Protein AF-A0A109K373-F1 (afdb_monomer_lite)

Radius of gyration: 12.62 Å; chains: 1; bounding box: 42×21×24 Å

Structure (mmCIF, N/CA/C/O backbone):
data_AF-A0A109K373-F1
#
_entry.id   AF-A0A109K373-F1
#
loop_
_atom_site.group_PDB
_atom_site.id
_atom_site.type_symbol
_atom_site.label_atom_id
_atom_site.label_alt_id
_atom_site.label_comp_id
_atom_site.label_asym_id
_atom_site.label_entity_id
_atom_site.label_seq_id
_atom_site.pdbx_PDB_ins_code
_atom_site.Cartn_x
_atom_site.Cartn_y
_atom_site.Cartn_z
_atom_site.occupancy
_atom_site.B_iso_or_equiv
_atom_site.auth_seq_id
_atom_site.auth_comp_id
_atom_site.auth_asym_id
_atom_site.auth_atom_id
_atom_site.pdbx_PDB_model_num
ATOM 1 N N . MET A 1 1 ? 29.443 8.139 6.956 1.00 39.81 1 MET A N 1
ATOM 2 C CA . MET A 1 1 ? 28.201 8.486 6.235 1.00 39.81 1 MET A CA 1
ATOM 3 C C . MET A 1 1 ? 27.642 7.195 5.667 1.00 39.81 1 MET A C 1
ATOM 5 O O . MET A 1 1 ? 28.319 6.582 4.855 1.00 39.81 1 MET A O 1
ATOM 9 N N . ASN A 1 2 ? 26.497 6.726 6.163 1.00 43.31 2 ASN A N 1
ATOM 10 C CA . ASN A 1 2 ? 25.796 5.592 5.554 1.00 43.31 2 ASN A CA 1
ATOM 11 C C . ASN A 1 2 ? 25.201 6.100 4.224 1.00 43.31 2 ASN A C 1
ATOM 13 O O . ASN A 1 2 ? 24.583 7.170 4.261 1.00 43.31 2 ASN A O 1
ATOM 17 N N . PRO A 1 3 ? 25.424 5.458 3.061 1.00 50.34 3 PRO A N 1
ATOM 18 C CA . PRO A 1 3 ? 24.775 5.886 1.825 1.00 50.34 3 PRO A CA 1
ATOM 19 C C . PRO A 1 3 ? 23.248 5.892 2.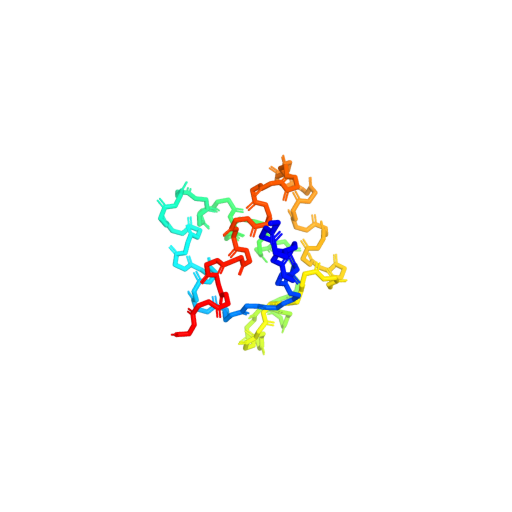014 1.00 50.34 3 PRO A C 1
ATOM 21 O O . PRO A 1 3 ? 22.732 5.025 2.725 1.00 50.34 3 PRO A O 1
ATOM 24 N N . PRO A 1 4 ? 22.509 6.849 1.417 1.00 50.50 4 PRO A N 1
ATOM 25 C CA . PRO A 1 4 ? 21.055 6.781 1.406 1.00 50.50 4 PRO A CA 1
ATOM 26 C C . PRO A 1 4 ? 20.671 5.455 0.753 1.00 50.50 4 PRO A C 1
ATOM 28 O O . PRO A 1 4 ? 21.039 5.191 -0.392 1.00 50.50 4 PRO A O 1
ATOM 31 N N . THR A 1 5 ? 20.011 4.587 1.517 1.00 53.22 5 THR A N 1
ATOM 32 C CA . THR A 1 5 ? 19.541 3.294 1.031 1.00 53.22 5 THR A CA 1
ATOM 33 C C . THR A 1 5 ? 18.716 3.556 -0.230 1.00 53.22 5 THR A C 1
ATOM 35 O O . THR A 1 5 ? 17.813 4.396 -0.173 1.00 53.22 5 THR A O 1
ATOM 38 N N . PRO A 1 6 ? 19.038 2.938 -1.381 1.00 55.75 6 PRO A N 1
ATOM 39 C CA . PRO A 1 6 ? 18.280 3.173 -2.599 1.00 55.75 6 PRO A CA 1
ATOM 40 C C . PRO A 1 6 ? 16.810 2.864 -2.319 1.00 55.75 6 PRO A C 1
ATOM 42 O O . PRO A 1 6 ? 16.482 1.786 -1.824 1.00 55.75 6 PRO A O 1
ATOM 45 N N . ALA A 1 7 ? 15.940 3.845 -2.569 1.00 59.69 7 ALA A N 1
ATOM 46 C CA . ALA A 1 7 ? 14.512 3.685 -2.360 1.00 59.69 7 ALA A CA 1
ATOM 47 C C . ALA A 1 7 ? 14.041 2.512 -3.216 1.00 59.69 7 ALA A C 1
ATOM 49 O O . ALA A 1 7 ? 14.198 2.518 -4.436 1.00 59.69 7 ALA A O 1
ATOM 50 N N . VAL A 1 8 ? 13.493 1.497 -2.565 1.00 63.28 8 VAL A N 1
ATOM 51 C CA . VAL A 1 8 ? 13.016 0.304 -3.246 1.00 63.28 8 VAL A CA 1
ATOM 52 C C . VAL A 1 8 ? 11.883 0.703 -4.187 1.00 63.28 8 VAL A C 1
ATOM 54 O O . VAL A 1 8 ? 10.879 1.289 -3.775 1.00 63.28 8 VAL A O 1
ATOM 57 N N . THR A 1 9 ? 12.070 0.418 -5.472 1.00 67.00 9 THR A N 1
ATOM 58 C CA . THR A 1 9 ? 11.145 0.794 -6.548 1.00 67.00 9 THR A CA 1
ATOM 59 C C . THR A 1 9 ? 10.118 -0.293 -6.852 1.00 67.00 9 THR A C 1
ATOM 61 O O . THR A 1 9 ? 9.072 0.009 -7.432 1.00 67.00 9 THR A O 1
ATOM 64 N N . SER A 1 10 ? 10.376 -1.533 -6.428 1.00 65.44 10 SER A N 1
ATOM 65 C CA . SER A 1 10 ? 9.499 -2.681 -6.647 1.00 65.44 10 SER A CA 1
ATOM 66 C C . SER A 1 10 ? 9.662 -3.763 -5.577 1.00 65.44 10 SER A C 1
ATOM 68 O O . SER A 1 10 ? 10.762 -3.943 -5.059 1.00 65.44 10 SER A O 1
ATOM 70 N N . GLY A 1 11 ? 8.602 -4.518 -5.287 1.00 70.19 11 GLY A N 1
ATOM 71 C CA . GLY A 1 11 ? 8.618 -5.621 -4.319 1.00 70.19 11 GLY A CA 1
ATOM 72 C C . GLY A 1 11 ? 7.790 -6.824 -4.770 1.00 70.19 11 GLY A C 1
ATOM 73 O O . GLY A 1 11 ? 6.924 -6.707 -5.640 1.00 70.19 11 GLY A O 1
ATOM 74 N N . SER A 1 12 ? 8.053 -7.990 -4.179 1.00 77.50 12 SER A N 1
ATOM 75 C CA . SER A 1 12 ? 7.286 -9.211 -4.450 1.00 77.50 12 SER A CA 1
ATOM 76 C C . SER A 1 12 ? 5.841 -9.057 -3.989 1.00 77.50 12 SER A C 1
ATOM 78 O O . SER A 1 12 ? 5.586 -8.687 -2.838 1.00 77.50 12 SER A O 1
ATOM 80 N N . SER A 1 13 ? 4.891 -9.431 -4.850 1.00 76.00 13 SER A N 1
ATOM 81 C CA . SER A 1 13 ? 3.469 -9.356 -4.513 1.00 76.00 13 SER A CA 1
ATOM 82 C C . SER A 1 13 ? 3.110 -10.178 -3.287 1.00 76.00 13 SER A C 1
ATOM 84 O O . SER A 1 13 ? 2.329 -9.749 -2.443 1.00 76.00 13 SER A O 1
ATOM 86 N N . ARG A 1 14 ? 3.763 -11.330 -3.125 1.00 77.44 14 ARG A N 1
ATOM 87 C CA . ARG A 1 14 ? 3.573 -12.193 -1.963 1.00 77.44 14 ARG A CA 1
ATOM 88 C C . ARG A 1 14 ? 4.024 -11.524 -0.663 1.00 77.44 14 ARG A C 1
ATOM 90 O O . ARG A 1 14 ? 3.293 -11.581 0.319 1.00 77.44 14 ARG A O 1
ATOM 97 N N . GLN A 1 15 ? 5.207 -10.907 -0.648 1.00 78.00 15 GLN A N 1
ATOM 98 C CA . GLN A 1 15 ? 5.729 -10.242 0.554 1.00 78.00 15 GLN A CA 1
ATOM 99 C C . GLN A 1 15 ? 4.889 -9.012 0.921 1.00 78.00 15 GLN A C 1
ATOM 101 O O . GLN A 1 15 ? 4.596 -8.790 2.093 1.00 78.00 15 GLN A O 1
ATOM 106 N N . PHE A 1 16 ? 4.422 -8.272 -0.087 1.00 77.62 16 PHE A N 1
ATOM 107 C CA . PHE A 1 16 ? 3.508 -7.147 0.091 1.00 77.62 16 PHE A CA 1
ATOM 108 C C . PHE A 1 16 ? 2.199 -7.576 0.775 1.00 77.62 16 PHE A C 1
ATOM 110 O O . PHE A 1 16 ? 1.815 -7.014 1.800 1.00 77.62 16 PHE A O 1
ATOM 117 N N . TRP A 1 17 ? 1.553 -8.631 0.270 1.00 79.00 17 TRP A N 1
ATOM 118 C CA . TRP A 1 17 ? 0.341 -9.187 0.875 1.00 79.00 17 TRP A CA 1
ATOM 119 C C . TRP A 1 17 ? 0.563 -9.698 2.307 1.00 79.00 17 TRP A C 1
ATOM 121 O O . TRP A 1 17 ? -0.271 -9.463 3.181 1.00 79.00 17 TRP A O 1
ATOM 131 N N . LEU A 1 18 ? 1.698 -10.353 2.575 1.00 82.94 18 LEU A N 1
ATOM 132 C CA . LEU A 1 18 ? 2.048 -10.814 3.923 1.00 82.94 18 LEU A CA 1
ATOM 133 C C . LEU A 1 18 ? 2.243 -9.655 4.902 1.00 82.94 18 LEU A C 1
ATOM 135 O O . LEU A 1 18 ? 1.821 -9.755 6.053 1.00 82.94 18 LEU A O 1
ATOM 139 N N . GLN A 1 19 ? 2.835 -8.546 4.463 1.00 77.31 19 GLN A N 1
ATOM 140 C CA . GLN A 1 19 ? 2.946 -7.366 5.311 1.00 77.31 19 GLN A CA 1
ATOM 141 C C . GLN A 1 19 ? 1.600 -6.718 5.592 1.00 77.31 19 GLN A C 1
ATOM 143 O O . GLN A 1 19 ? 1.354 -6.363 6.739 1.00 77.31 19 GLN A O 1
ATOM 148 N N . LEU A 1 20 ? 0.721 -6.603 4.592 1.00 81.38 20 LEU A N 1
ATOM 149 C CA . LEU A 1 20 ? -0.638 -6.095 4.797 1.00 81.38 20 LEU A CA 1
ATOM 150 C C . LEU A 1 20 ? -1.414 -6.940 5.810 1.00 81.38 20 LEU A C 1
ATOM 152 O O . LEU A 1 20 ? -2.117 -6.389 6.655 1.00 81.38 20 LEU A O 1
ATOM 156 N N . LEU A 1 21 ? -1.246 -8.265 5.766 1.00 83.50 21 LEU A N 1
ATOM 157 C CA . LEU A 1 21 ? -1.768 -9.166 6.790 1.00 83.50 21 LEU A CA 1
ATOM 158 C C . LEU A 1 21 ? -1.147 -8.877 8.164 1.00 83.50 21 LEU A C 1
ATOM 160 O O . LEU A 1 21 ? -1.878 -8.750 9.142 1.00 83.50 21 LEU A O 1
ATOM 164 N N . ALA A 1 22 ? 0.178 -8.732 8.241 1.00 80.44 22 ALA A N 1
ATOM 165 C CA . ALA A 1 22 ? 0.893 -8.502 9.496 1.00 80.44 22 ALA A CA 1
ATOM 166 C C . ALA A 1 22 ? 0.503 -7.185 10.190 1.00 80.44 22 ALA A C 1
ATOM 168 O O . ALA A 1 22 ? 0.494 -7.126 11.417 1.00 80.44 22 ALA A O 1
ATOM 169 N N . VAL A 1 23 ? 0.161 -6.145 9.424 1.00 79.12 23 VAL A N 1
ATOM 170 C CA . VAL A 1 23 ? -0.283 -4.847 9.964 1.00 79.12 23 VAL A CA 1
ATOM 171 C C . VAL A 1 23 ? -1.809 -4.712 10.055 1.00 79.12 23 VAL A C 1
ATOM 173 O O . VAL A 1 23 ? -2.302 -3.644 10.404 1.00 79.12 23 VAL A O 1
ATOM 176 N N . GLY A 1 24 ? -2.565 -5.775 9.751 1.00 82.81 24 GLY A N 1
ATOM 177 C CA . GLY A 1 24 ? -4.029 -5.799 9.864 1.00 82.81 24 GLY A CA 1
ATOM 178 C C . GLY A 1 24 ? -4.786 -5.033 8.772 1.00 82.81 24 GLY A C 1
ATOM 179 O O . GLY A 1 24 ? -5.989 -4.828 8.896 1.00 82.81 24 GLY A O 1
ATOM 180 N N . LEU A 1 25 ? -4.114 -4.638 7.689 1.00 81.31 25 LEU A N 1
ATOM 181 C CA . LEU A 1 25 ? -4.685 -3.824 6.607 1.00 81.31 25 LEU A CA 1
ATOM 182 C C . LEU A 1 25 ? -5.206 -4.661 5.434 1.00 81.31 25 LEU A C 1
ATOM 184 O O . LEU A 1 25 ? -5.764 -4.120 4.484 1.00 81.31 25 LEU A O 1
ATOM 188 N N . LEU A 1 26 ? -5.070 -5.990 5.498 1.00 80.75 26 LEU A N 1
ATOM 189 C CA . LEU A 1 26 ? -5.511 -6.897 4.435 1.00 80.75 26 LEU A CA 1
ATOM 190 C C . LEU A 1 26 ? -6.998 -6.729 4.083 1.00 80.75 26 LEU A C 1
ATOM 192 O O . LEU A 1 26 ? -7.361 -6.752 2.913 1.00 80.75 26 LEU A O 1
ATOM 196 N N . HIS A 1 27 ? -7.849 -6.502 5.084 1.00 79.69 27 HIS A N 1
ATOM 197 C CA . HIS A 1 27 ? -9.291 -6.365 4.883 1.00 79.69 27 HIS A CA 1
ATOM 198 C C . HIS A 1 27 ? -9.676 -5.058 4.167 1.00 79.69 27 HIS A C 1
ATOM 200 O O . HIS A 1 27 ? -10.477 -5.072 3.235 1.00 79.69 27 HIS A O 1
ATOM 206 N N . GLU A 1 28 ? -9.065 -3.930 4.545 1.00 76.44 28 GLU A N 1
ATOM 207 C CA . GLU A 1 28 ? -9.209 -2.666 3.801 1.00 76.44 28 GLU A CA 1
ATOM 208 C C . GLU A 1 28 ? -8.675 -2.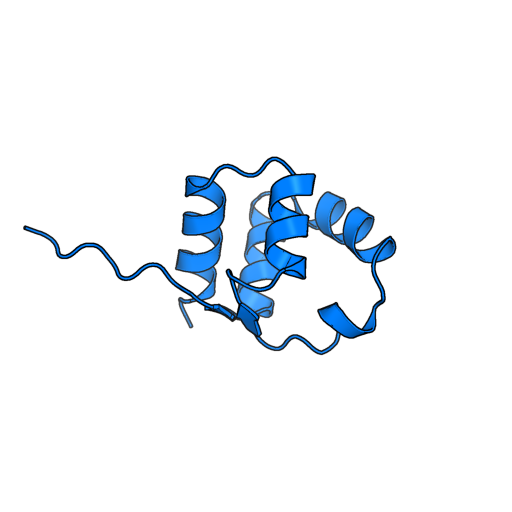804 2.376 1.00 76.44 28 GLU A C 1
ATOM 210 O O . GLU A 1 28 ? -9.184 -2.195 1.427 1.00 76.44 28 GLU A O 1
ATOM 215 N N . VAL A 1 29 ? -7.661 -3.655 2.213 1.00 75.00 29 VAL A N 1
ATOM 216 C CA . VAL A 1 29 ? -7.075 -3.922 0.916 1.00 75.00 29 VAL A CA 1
ATOM 217 C C . VAL A 1 29 ? -8.022 -4.677 0.010 1.00 75.00 29 VAL A C 1
ATOM 219 O O . VAL A 1 29 ? -8.287 -4.191 -1.090 1.00 75.00 29 VAL A O 1
ATOM 222 N N . ASP A 1 30 ? -8.606 -5.767 0.484 1.00 74.50 30 ASP A N 1
ATOM 223 C CA . ASP A 1 30 ? -9.607 -6.526 -0.261 1.00 74.50 30 ASP A CA 1
ATOM 224 C C . ASP A 1 30 ? -10.841 -5.691 -0.613 1.00 74.50 30 ASP A C 1
ATOM 226 O O . ASP A 1 30 ? -11.293 -5.721 -1.761 1.00 74.50 30 ASP A O 1
ATOM 230 N N . ALA A 1 31 ? -11.343 -4.883 0.326 1.00 80.44 31 ALA A N 1
ATOM 231 C CA . ALA A 1 31 ? -12.498 -4.018 0.091 1.00 80.44 31 ALA A CA 1
ATOM 232 C C . ALA A 1 31 ? -12.247 -3.005 -1.038 1.00 80.44 31 ALA A C 1
ATOM 234 O O . ALA A 1 31 ? -13.104 -2.799 -1.896 1.00 80.44 31 ALA A O 1
ATOM 235 N N . TRP A 1 32 ? -11.052 -2.410 -1.091 1.00 72.75 32 TRP A N 1
ATOM 236 C CA . TRP A 1 32 ? -10.664 -1.537 -2.200 1.00 72.75 32 TRP A CA 1
ATOM 237 C C . TRP A 1 32 ? -10.453 -2.313 -3.503 1.00 72.75 32 TRP A C 1
ATOM 239 O O . TRP A 1 32 ? -10.874 -1.847 -4.561 1.00 72.75 32 TRP A O 1
ATOM 249 N N . THR A 1 33 ? -9.835 -3.498 -3.458 1.00 69.88 33 THR A N 1
ATOM 250 C CA . THR A 1 33 ? -9.559 -4.305 -4.662 1.00 69.88 33 THR A CA 1
ATOM 251 C C . THR A 1 33 ? -10.857 -4.750 -5.333 1.00 69.88 33 THR A C 1
ATOM 253 O O . THR A 1 33 ? -10.921 -4.805 -6.558 1.00 69.88 33 THR A O 1
ATOM 256 N N . ALA A 1 34 ? -11.927 -4.959 -4.560 1.00 74.50 34 ALA A N 1
ATOM 257 C CA . ALA A 1 34 ? -13.263 -5.233 -5.086 1.00 74.50 34 ALA A CA 1
ATOM 258 C C . ALA A 1 34 ? -13.849 -4.081 -5.934 1.00 74.50 34 ALA A C 1
ATOM 260 O O . ALA A 1 34 ? -14.756 -4.317 -6.730 1.00 74.50 34 ALA A O 1
ATOM 261 N N . THR A 1 35 ? -13.330 -2.853 -5.800 1.00 71.62 35 THR A N 1
ATOM 262 C CA . THR A 1 35 ? -13.738 -1.684 -6.607 1.00 71.62 35 THR A CA 1
ATOM 263 C C . THR A 1 35 ? -12.929 -1.516 -7.897 1.00 71.62 35 THR A C 1
ATOM 265 O O . THR A 1 35 ? -13.261 -0.671 -8.727 1.00 71.62 35 THR A O 1
ATOM 268 N N . GLN A 1 36 ? -11.873 -2.313 -8.083 1.00 65.12 36 GLN A N 1
ATOM 269 C CA . GLN A 1 36 ? -10.960 -2.242 -9.223 1.00 65.12 36 GLN A CA 1
ATOM 270 C C . GLN A 1 36 ? -11.184 -3.417 -10.192 1.00 65.12 36 GLN A C 1
ATOM 272 O O . GLN A 1 36 ? -11.649 -4.487 -9.790 1.00 65.12 36 GLN A O 1
ATOM 277 N N . PRO A 1 37 ? -10.827 -3.277 -11.481 1.00 65.44 37 PRO A N 1
ATOM 278 C CA . PRO A 1 37 ? -10.832 -4.405 -12.407 1.00 65.44 37 PRO A CA 1
ATOM 279 C C . PRO A 1 37 ? -9.804 -5.470 -11.973 1.00 65.44 37 PRO A C 1
ATOM 281 O O . PRO A 1 37 ? -8.604 -5.202 -11.925 1.00 65.44 37 PRO A O 1
ATOM 284 N N . LYS A 1 38 ? -10.274 -6.702 -11.700 1.00 55.56 38 LYS A N 1
ATOM 285 C CA . LYS A 1 38 ? -9.488 -7.853 -11.180 1.00 55.56 38 LYS A CA 1
ATOM 286 C C . LYS A 1 38 ? -8.146 -8.102 -11.883 1.00 55.56 38 LYS A C 1
ATOM 288 O O . LYS A 1 38 ? -7.174 -8.512 -11.251 1.00 55.56 38 LYS A O 1
ATOM 293 N N . ILE A 1 39 ? -8.096 -7.812 -13.181 1.00 49.50 39 ILE A N 1
ATOM 294 C CA . ILE A 1 39 ? -6.967 -8.085 -14.079 1.00 49.50 39 ILE A CA 1
ATOM 295 C C . ILE A 1 39 ? -5.663 -7.422 -13.610 1.00 49.50 39 ILE A C 1
ATOM 297 O O . ILE A 1 39 ? -4.584 -7.952 -13.849 1.00 49.50 39 ILE A O 1
ATOM 301 N N . ALA A 1 40 ? -5.744 -6.281 -12.922 1.00 57.41 40 ALA A N 1
ATOM 302 C CA . ALA A 1 40 ? -4.555 -5.545 -12.502 1.00 57.41 40 ALA A CA 1
ATOM 303 C C . ALA A 1 40 ? -3.846 -6.165 -11.281 1.00 57.41 40 ALA A C 1
ATOM 305 O O . ALA A 1 40 ? -2.653 -5.947 -11.088 1.00 57.41 40 ALA A O 1
ATOM 306 N N . TYR A 1 41 ? -4.560 -6.953 -10.471 1.00 56.00 41 TYR A N 1
ATOM 307 C CA . TYR A 1 41 ? -4.029 -7.540 -9.236 1.00 56.00 41 TYR A CA 1
ATOM 308 C C . TYR A 1 41 ? -3.671 -9.021 -9.398 1.00 56.00 41 TYR A C 1
ATOM 310 O O . TYR A 1 41 ? -2.637 -9.468 -8.910 1.00 56.00 41 TYR A O 1
ATOM 318 N N . GLU A 1 42 ? -4.506 -9.771 -10.119 1.00 53.72 42 GLU A N 1
ATOM 319 C CA . GLU A 1 42 ? -4.393 -11.227 -10.284 1.00 53.72 42 GLU A CA 1
ATOM 320 C C . GLU A 1 42 ? -3.155 -11.648 -11.105 1.00 53.72 42 GLU A C 1
ATOM 322 O O . GLU A 1 42 ? -2.660 -12.762 -10.952 1.00 53.72 42 GLU A O 1
ATOM 327 N N . TYR A 1 43 ? -2.598 -10.733 -11.911 1.00 53.41 43 TYR A N 1
ATOM 328 C CA . TYR A 1 43 ? -1.411 -10.962 -12.750 1.00 53.41 43 TYR A CA 1
ATOM 329 C C . TYR A 1 43 ? -0.166 -10.170 -12.327 1.00 53.41 43 TYR A C 1
ATOM 331 O O . TYR A 1 43 ? 0.893 -10.307 -12.943 1.00 53.41 43 TYR A O 1
ATOM 339 N N . SER A 1 44 ? -0.256 -9.348 -11.278 1.00 62.09 44 SER A N 1
ATOM 340 C CA . SER A 1 44 ? 0.900 -8.606 -10.775 1.00 62.09 44 SER A CA 1
ATOM 341 C C . SER A 1 44 ? 1.797 -9.555 -9.978 1.00 62.09 44 SER A C 1
ATOM 343 O O . SER A 1 44 ? 1.555 -9.837 -8.807 1.00 62.09 44 SER A O 1
ATOM 345 N N . GLY A 1 45 ? 2.853 -10.072 -10.613 1.00 64.94 45 GLY A N 1
ATOM 346 C CA . GLY A 1 45 ? 3.931 -10.799 -9.927 1.00 64.94 45 GLY A CA 1
ATOM 347 C C . GLY A 1 45 ? 4.888 -9.878 -9.157 1.00 64.94 45 GLY A C 1
ATOM 348 O O . GLY A 1 45 ? 5.731 -10.342 -8.387 1.00 64.94 45 GLY A O 1
ATOM 349 N N . THR A 1 46 ? 4.783 -8.567 -9.369 1.00 66.00 46 THR A N 1
ATOM 350 C CA . THR A 1 46 ? 5.631 -7.547 -8.753 1.00 66.00 46 THR A CA 1
ATOM 351 C C . THR A 1 46 ? 4.827 -6.263 -8.594 1.00 66.00 46 THR A C 1
ATOM 353 O O . THR A 1 46 ? 4.220 -5.798 -9.557 1.00 66.00 46 THR A O 1
ATOM 356 N N . PHE A 1 47 ? 4.860 -5.660 -7.408 1.00 71.19 47 PHE A N 1
ATOM 357 C CA . PHE A 1 47 ? 4.313 -4.321 -7.204 1.00 71.19 47 PHE A CA 1
ATOM 358 C C . PHE A 1 47 ? 5.378 -3.286 -7.511 1.00 71.19 47 PHE A C 1
ATOM 360 O O . PHE A 1 47 ? 6.465 -3.343 -6.936 1.00 71.19 47 PHE A O 1
ATOM 367 N N . VAL A 1 48 ? 5.061 -2.322 -8.372 1.00 74.62 48 VAL A N 1
ATOM 368 C CA . VAL A 1 48 ? 5.937 -1.188 -8.675 1.00 74.62 48 VAL A CA 1
ATOM 369 C C . VAL A 1 48 ? 5.394 0.058 -7.984 1.00 74.62 48 VAL A C 1
ATOM 371 O O . VAL A 1 48 ? 4.225 0.414 -8.111 1.00 74.62 48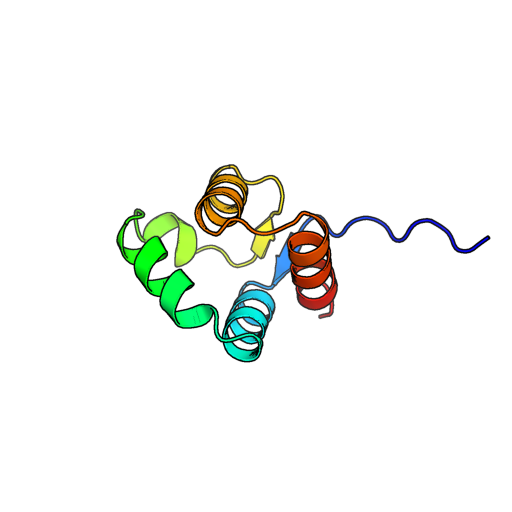 VAL A O 1
ATOM 374 N N . ARG A 1 49 ? 6.253 0.760 -7.242 1.00 72.31 49 ARG A N 1
ATOM 375 C CA . ARG A 1 49 ? 5.848 1.913 -6.424 1.00 72.31 49 ARG A CA 1
ATOM 376 C C . ARG A 1 49 ? 5.283 3.072 -7.245 1.00 72.31 49 ARG A C 1
ATOM 378 O O . ARG A 1 49 ? 4.403 3.786 -6.773 1.00 72.31 49 ARG A O 1
ATOM 385 N N . SER A 1 50 ? 5.810 3.274 -8.448 1.00 73.06 50 SER A N 1
ATOM 386 C CA . SER A 1 50 ? 5.403 4.349 -9.355 1.00 73.06 50 SER A CA 1
ATOM 387 C C . SER A 1 50 ? 4.178 4.007 -10.200 1.00 73.06 50 SER A C 1
ATOM 389 O O . SER A 1 50 ? 3.762 4.838 -11.005 1.00 73.06 50 SER A O 1
ATOM 391 N N . GLU A 1 51 ? 3.608 2.804 -10.074 1.00 75.88 51 GLU A N 1
ATOM 392 C CA . GLU A 1 51 ? 2.409 2.473 -10.833 1.00 75.88 51 GLU A CA 1
ATOM 393 C C . GLU A 1 51 ? 1.223 3.318 -10.360 1.00 75.88 51 GLU A C 1
ATOM 395 O O . GLU A 1 51 ? 0.962 3.403 -9.155 1.00 75.88 51 GLU A O 1
ATOM 400 N N . PRO A 1 52 ? 0.462 3.918 -11.291 1.00 73.12 52 PRO A N 1
ATOM 401 C CA . PRO A 1 52 ? -0.641 4.808 -10.945 1.00 73.12 52 PRO A CA 1
ATOM 402 C C . PRO A 1 52 ? -1.708 4.106 -10.097 1.00 73.12 52 PRO A C 1
ATOM 404 O O . PRO A 1 52 ? -2.284 4.729 -9.209 1.00 73.12 52 PRO A O 1
ATOM 407 N N . MET A 1 53 ? -1.916 2.798 -10.293 1.00 73.88 53 MET A N 1
ATOM 408 C CA . MET A 1 53 ? -2.815 1.999 -9.458 1.00 73.88 53 MET A CA 1
ATOM 409 C C . MET A 1 53 ? -2.319 1.893 -8.006 1.00 73.88 53 MET A C 1
ATOM 411 O O . MET A 1 53 ? -3.109 2.051 -7.077 1.00 73.88 53 MET A O 1
ATOM 415 N N . MET A 1 54 ? -1.019 1.672 -7.796 1.00 75.69 54 MET A N 1
ATOM 416 C CA . MET A 1 54 ? -0.424 1.599 -6.458 1.00 75.69 54 MET A CA 1
ATOM 417 C C . MET A 1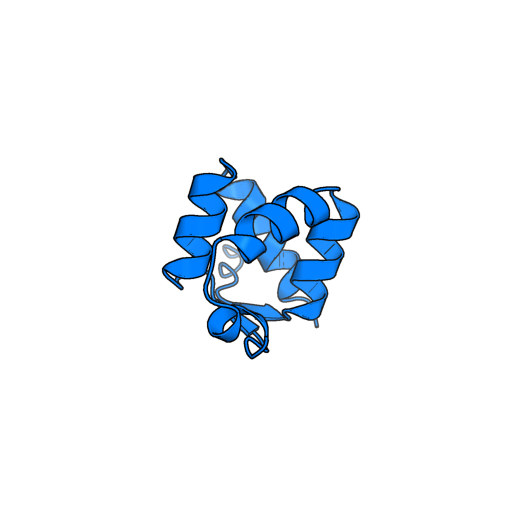 54 ? -0.415 2.961 -5.764 1.00 75.69 54 MET A C 1
ATOM 419 O O . MET A 1 54 ? -0.777 3.061 -4.594 1.00 75.69 54 MET A O 1
ATOM 423 N N . ALA A 1 55 ? -0.076 4.028 -6.487 1.00 75.50 55 ALA A N 1
ATOM 424 C CA . ALA A 1 55 ? -0.127 5.385 -5.955 1.00 75.50 55 ALA A CA 1
ATOM 425 C C . ALA A 1 55 ? -1.556 5.789 -5.546 1.00 75.50 55 ALA A C 1
ATOM 427 O O . ALA A 1 55 ? -1.759 6.295 -4.441 1.00 75.50 55 ALA A O 1
ATOM 428 N N . ALA A 1 56 ? -2.553 5.503 -6.394 1.00 77.25 56 ALA A N 1
ATOM 429 C CA . ALA A 1 56 ? -3.963 5.741 -6.085 1.00 77.25 56 ALA A CA 1
ATOM 430 C C . ALA A 1 56 ? -4.422 4.941 -4.859 1.00 77.25 56 ALA A C 1
ATOM 432 O O . ALA A 1 56 ? -5.154 5.455 -4.014 1.00 77.25 56 ALA A O 1
ATOM 433 N N . ARG A 1 57 ? -3.942 3.700 -4.728 1.00 74.06 57 ARG A N 1
ATOM 434 C CA . ARG A 1 57 ? -4.212 2.834 -3.585 1.00 74.06 57 ARG A CA 1
ATOM 435 C C . ARG A 1 57 ? -3.674 3.420 -2.276 1.00 74.06 57 ARG A C 1
ATOM 437 O O . ARG A 1 57 ? -4.410 3.492 -1.294 1.00 74.06 57 ARG A O 1
ATOM 444 N N . PHE A 1 58 ? -2.417 3.859 -2.251 1.00 76.81 58 PHE A N 1
ATOM 445 C CA . PHE A 1 58 ? -1.832 4.450 -1.046 1.00 76.81 58 PHE A CA 1
ATOM 446 C C . PHE A 1 58 ? -2.493 5.770 -0.652 1.00 76.81 58 PHE A C 1
ATOM 448 O O . PHE A 1 58 ? -2.729 5.998 0.533 1.00 76.81 58 PHE A O 1
ATOM 455 N N . ALA A 1 59 ? -2.842 6.597 -1.640 1.00 79.75 59 ALA A N 1
ATOM 456 C CA . ALA A 1 59 ? -3.569 7.839 -1.411 1.00 79.75 59 ALA A CA 1
ATOM 457 C C . ALA A 1 59 ? -4.972 7.586 -0.832 1.00 79.75 59 ALA A C 1
ATOM 459 O O . ALA A 1 59 ? -5.372 8.273 0.104 1.00 79.75 59 ALA A O 1
ATOM 460 N N . ALA A 1 60 ? -5.693 6.574 -1.332 1.00 77.50 60 ALA A N 1
ATOM 461 C CA . ALA A 1 60 ? -7.028 6.218 -0.844 1.00 77.50 60 ALA A CA 1
ATOM 462 C C . ALA A 1 60 ? -7.030 5.717 0.611 1.00 77.50 60 ALA A C 1
ATOM 464 O O . ALA A 1 60 ? -7.991 5.956 1.334 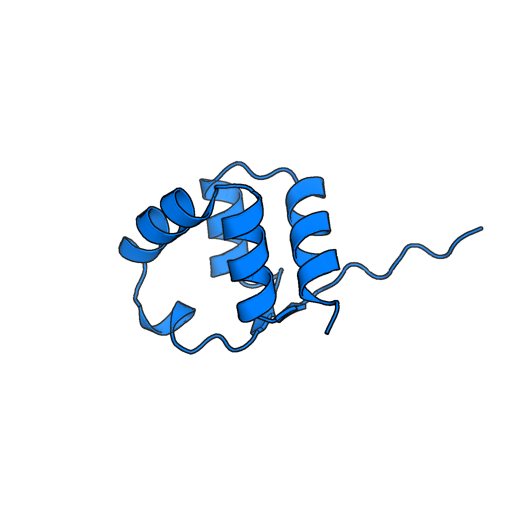1.00 77.50 60 ALA A O 1
ATOM 465 N N . MET A 1 61 ? -5.956 5.048 1.045 1.00 75.00 61 MET A N 1
ATOM 466 C CA . MET A 1 61 ? -5.791 4.572 2.427 1.00 75.00 61 MET A CA 1
ATOM 467 C C . MET A 1 61 ? -5.116 5.595 3.353 1.00 75.00 61 MET A C 1
ATOM 469 O O . MET A 1 61 ? -4.930 5.319 4.533 1.00 75.00 61 MET A O 1
ATOM 473 N N . GLY A 1 62 ? -4.726 6.768 2.842 1.00 81.00 62 GLY A N 1
ATOM 474 C CA . GLY A 1 62 ? -4.080 7.807 3.649 1.00 81.00 62 GLY A CA 1
ATOM 475 C C . GLY A 1 62 ? -2.697 7.418 4.181 1.00 81.00 62 GLY A C 1
ATOM 476 O O . GLY A 1 62 ? -2.264 7.952 5.200 1.00 81.00 62 GLY A O 1
ATOM 477 N N . PHE A 1 63 ? -2.000 6.493 3.516 1.00 80.62 63 PHE A N 1
ATOM 478 C CA . PHE A 1 63 ? -0.674 6.067 3.954 1.00 80.62 63 PHE A CA 1
ATOM 479 C C . PHE A 1 63 ? 0.346 7.205 3.862 1.00 80.62 63 PHE A C 1
ATOM 481 O O . PHE A 1 63 ? 0.482 7.865 2.829 1.00 80.62 63 PHE A O 1
ATOM 488 N N . ALA A 1 64 ? 1.127 7.375 4.928 1.00 82.56 64 ALA A N 1
ATOM 489 C CA . ALA A 1 64 ? 2.268 8.277 4.938 1.00 82.56 64 ALA A CA 1
ATOM 490 C C . ALA A 1 64 ? 3.413 7.727 4.074 1.00 82.56 64 ALA A C 1
ATOM 492 O O . ALA A 1 64 ? 3.564 6.514 3.893 1.00 82.56 64 ALA A O 1
ATOM 493 N N . LYS A 1 65 ? 4.268 8.622 3.565 1.00 78.88 65 LYS A N 1
ATOM 494 C CA . LYS A 1 65 ? 5.402 8.256 2.703 1.00 78.88 65 LYS A CA 1
ATOM 495 C C . LYS A 1 65 ? 6.315 7.227 3.379 1.00 78.88 65 LYS A C 1
ATOM 497 O O . LYS A 1 65 ? 6.728 6.277 2.722 1.00 78.88 65 LYS A O 1
ATOM 502 N N . GLU A 1 66 ? 6.545 7.371 4.682 1.00 79.06 66 GLU A N 1
ATOM 503 C CA . GLU A 1 66 ? 7.366 6.483 5.507 1.00 79.06 66 GLU A CA 1
ATOM 504 C C . GLU A 1 66 ? 6.767 5.074 5.632 1.00 79.06 66 GLU A C 1
ATOM 506 O O . GLU A 1 66 ? 7.496 4.084 5.626 1.00 79.06 66 GLU A O 1
ATOM 511 N N . GLN A 1 67 ? 5.436 4.963 5.705 1.00 79.69 67 GLN A N 1
ATOM 512 C CA . GLN A 1 67 ? 4.744 3.669 5.740 1.00 79.69 67 GLN A CA 1
ATOM 513 C C . GLN A 1 67 ? 4.864 2.955 4.391 1.00 79.69 67 GLN A C 1
ATOM 515 O O . GLN A 1 67 ? 5.125 1.755 4.351 1.00 79.69 67 GLN A O 1
ATOM 520 N N . ILE A 1 68 ? 4.743 3.705 3.290 1.00 79.81 68 ILE A N 1
ATOM 521 C CA . ILE A 1 68 ? 4.957 3.190 1.931 1.00 79.81 68 ILE A CA 1
ATOM 522 C C . ILE A 1 68 ? 6.414 2.738 1.767 1.00 79.81 68 ILE A C 1
ATOM 524 O O . ILE A 1 68 ? 6.661 1.650 1.255 1.00 79.81 68 ILE A O 1
ATOM 528 N N . ASP A 1 69 ? 7.379 3.541 2.226 1.00 79.94 69 ASP A N 1
ATOM 529 C CA . ASP A 1 69 ? 8.805 3.194 2.206 1.00 79.94 69 ASP A CA 1
ATOM 530 C C . ASP A 1 69 ? 9.083 1.890 2.970 1.00 79.94 69 ASP A C 1
ATOM 532 O O . ASP A 1 69 ? 9.758 1.007 2.443 1.00 79.94 69 ASP A O 1
ATOM 536 N N . GLY A 1 70 ? 8.518 1.731 4.172 1.00 77.81 70 GLY A N 1
ATOM 537 C CA . GLY A 1 70 ? 8.667 0.518 4.982 1.00 77.81 70 GLY A CA 1
ATOM 538 C C . GLY A 1 70 ? 8.039 -0.727 4.348 1.00 77.81 70 GLY A C 1
ATOM 539 O O . GLY A 1 70 ? 8.615 -1.814 4.433 1.00 77.81 70 GLY A O 1
ATOM 540 N N . LEU A 1 71 ? 6.896 -0.573 3.671 1.00 74.25 71 LEU A N 1
ATOM 541 C CA . LEU A 1 71 ? 6.243 -1.672 2.958 1.00 74.25 71 LEU A CA 1
ATOM 542 C C . LEU A 1 71 ? 7.091 -2.154 1.773 1.00 74.25 71 LEU A C 1
ATOM 544 O O . LEU A 1 71 ? 7.337 -3.345 1.604 1.00 74.25 71 LEU A O 1
ATOM 548 N N . PHE A 1 72 ? 7.611 -1.227 0.968 1.00 74.44 72 PHE A N 1
ATOM 549 C CA . PHE A 1 72 ? 8.479 -1.608 -0.144 1.00 74.44 72 PHE A CA 1
ATOM 550 C C . PHE A 1 72 ? 9.816 -2.175 0.335 1.00 74.44 72 PHE A C 1
ATOM 552 O O . PHE A 1 72 ? 10.238 -3.190 -0.203 1.00 74.44 72 PHE A O 1
ATOM 559 N N . ALA A 1 73 ? 10.438 -1.598 1.369 1.00 78.75 73 ALA A N 1
ATOM 560 C CA . ALA A 1 73 ? 11.722 -2.064 1.902 1.00 78.75 73 ALA A CA 1
ATOM 561 C C . ALA A 1 73 ? 11.707 -3.541 2.325 1.00 78.75 73 ALA A C 1
ATOM 563 O O . ALA A 1 73 ? 12.653 -4.284 2.057 1.00 78.75 73 ALA A O 1
ATOM 564 N N . VAL A 1 74 ? 10.621 -3.985 2.954 1.00 73.25 74 VAL A N 1
ATOM 565 C CA . VAL A 1 74 ? 10.456 -5.392 3.332 1.00 73.25 74 VAL A CA 1
ATOM 566 C C . VAL A 1 74 ? 10.017 -6.236 2.137 1.00 73.25 74 VAL A C 1
ATOM 568 O O . VAL A 1 74 ? 10.516 -7.345 1.978 1.00 73.25 74 VAL A O 1
ATOM 571 N N . ALA A 1 75 ? 9.155 -5.718 1.254 1.00 68.94 75 ALA A N 1
ATOM 572 C CA . ALA A 1 75 ? 8.722 -6.443 0.059 1.00 68.94 75 ALA A CA 1
ATOM 573 C C . ALA A 1 75 ? 9.847 -6.704 -0.965 1.00 68.94 75 ALA A C 1
ATOM 575 O O . ALA A 1 75 ? 9.719 -7.615 -1.787 1.00 68.94 75 ALA A O 1
ATOM 576 N N . SER A 1 76 ? 10.938 -5.934 -0.928 1.00 70.88 76 SER A N 1
ATOM 5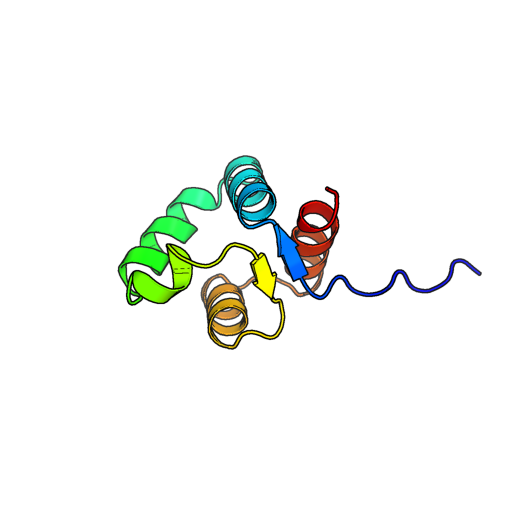77 C CA . SER A 1 76 ? 12.170 -6.182 -1.696 1.00 70.88 76 SER A CA 1
ATOM 578 C C . SER A 1 76 ? 13.135 -7.184 -1.076 1.00 70.88 76 SER A C 1
ATOM 580 O O . SER A 1 76 ? 14.086 -7.580 -1.748 1.00 70.88 76 SER A O 1
ATOM 582 N N . ASN A 1 77 ? 12.932 -7.579 0.182 1.00 63.28 77 ASN A N 1
ATOM 583 C CA . ASN A 1 77 ? 13.738 -8.626 0.794 1.00 63.28 77 ASN A CA 1
ATOM 584 C C . ASN A 1 77 ? 13.203 -9.977 0.291 1.00 63.28 77 ASN A C 1
ATOM 586 O O . ASN A 1 77 ? 12.134 -10.429 0.711 1.00 63.28 77 ASN A O 1
ATOM 590 N N . LEU A 1 78 ? 13.904 -10.551 -0.691 1.00 53.62 78 LEU A N 1
ATOM 591 C CA . LEU A 1 78 ? 13.640 -11.881 -1.252 1.00 53.62 78 LEU A CA 1
ATOM 592 C C . LEU A 1 78 ? 14.031 -12.985 -0.268 1.00 53.62 78 LEU A C 1
ATOM 594 O O . LEU A 1 78 ? 15.153 -12.910 0.279 1.00 53.62 78 LEU A O 1
#

Foldseek 3Di:
DPPDDPQQFKFALVLLCVVCVVVVNNVVVVVVCVVDDVVVNVPPRMDGCPPPVNVVVCVVVVHDPVNSSVSSVRRHPD

Sequence (78 aa):
MNPPTPAVTSGSSRQFWLQLLAVGLLHEVDAWTATQPKIAYEYSGTFVRSEPMMAARFAAMGFAKEQIDGLFAVASNL

Secondary structure (DSSP, 8-state):
-PPPPPPP-EEEHHHHHHHHHHTT-HHHHHHHHTTS-THHHHT-SEEETT-HHHHHHHHHTT--HHHHHHHHHHHT--

pLDDT: mean 71.03, std 10.28, range [39.81, 83.5]

Organism: NCBI:txid1864509